Protein AF-A0A2A4KQY6-F1 (afdb_monomer_lite)

pLDDT: mean 82.66, std 15.86, range [47.62, 98.44]

Radius of gyration: 29.67 Å; chains: 1; bounding box: 61×64×60 Å

Sequence (89 aa):
MRAVLVEATVCDTCRRLGEPVVRYTITTSDGRKGSTDRCAEHGEPFEALLREPAPQSSAEKPKKAGRPRRRTQVTTVEEINRAKAEGGS

Secondary structure (DSSP, 8-state):
-----------TTT--TT--EEEEEEE-TTS-EEEEEEEHHHHHHHHHHHHS------------------PPP---HHHHHHHHHHS--

Structure (mmCIF, N/CA/C/O backbone):
data_AF-A0A2A4KQY6-F1
#
_entry.id   AF-A0A2A4KQY6-F1
#
loop_
_atom_site.group_PDB
_atom_site.id
_atom_site.type_symbol
_atom_site.label_atom_id
_atom_site.label_alt_id
_atom_site.label_comp_id
_atom_site.label_asym_id
_atom_site.label_entity_id
_atom_site.label_seq_id
_atom_site.pdbx_PDB_ins_code
_atom_site.Cartn_x
_atom_site.Cartn_y
_atom_site.Cartn_z
_atom_site.occupancy
_atom_site.B_iso_or_equiv
_atom_site.auth_seq_id
_atom_site.auth_comp_id
_atom_site.auth_asym_id
_atom_site.auth_atom_id
_atom_site.pdbx_PDB_model_num
ATOM 1 N N . MET A 1 1 ? -35.261 0.046 17.399 1.00 55.97 1 MET A N 1
ATOM 2 C CA . MET A 1 1 ? -33.812 -0.259 17.392 1.00 55.97 1 MET A CA 1
ATOM 3 C C . MET A 1 1 ? -33.123 0.816 16.564 1.00 55.97 1 MET A C 1
ATOM 5 O O . MET A 1 1 ? -33.561 1.042 15.444 1.00 55.97 1 MET A O 1
ATOM 9 N N . ARG A 1 2 ? -32.146 1.546 17.117 1.00 74.38 2 ARG A N 1
ATOM 10 C CA . ARG A 1 2 ? -31.349 2.517 16.345 1.00 74.38 2 ARG A CA 1
ATOM 11 C C . ARG A 1 2 ? -30.217 1.760 15.655 1.00 74.38 2 ARG A C 1
ATOM 13 O O . ARG A 1 2 ? -29.487 1.041 16.327 1.00 74.38 2 ARG A O 1
ATOM 20 N N . ALA A 1 3 ? -30.098 1.908 14.341 1.00 79.06 3 ALA A N 1
ATOM 21 C CA . ALA A 1 3 ? -28.946 1.403 13.608 1.00 79.06 3 ALA A CA 1
ATOM 22 C C . ALA A 1 3 ? -27.721 2.272 13.928 1.00 79.06 3 ALA A C 1
ATOM 24 O O . ALA A 1 3 ? -27.830 3.498 13.973 1.00 79.06 3 ALA A O 1
ATOM 25 N N . VAL A 1 4 ? -26.576 1.632 14.161 1.00 86.69 4 VAL A N 1
ATOM 26 C CA . VAL A 1 4 ? -25.278 2.296 14.319 1.00 86.69 4 VAL A CA 1
ATOM 27 C C . VAL A 1 4 ? -24.459 1.981 13.075 1.00 86.69 4 VAL A C 1
ATOM 29 O O . VAL A 1 4 ? -24.293 0.812 12.731 1.00 86.69 4 VAL A O 1
ATOM 32 N N . LEU A 1 5 ? -23.979 3.022 12.398 1.00 88.75 5 LEU A N 1
ATOM 33 C CA . LEU A 1 5 ? -23.033 2.892 11.296 1.00 88.75 5 LEU A CA 1
ATOM 34 C C . LEU A 1 5 ? -21.618 2.845 11.881 1.00 88.75 5 LEU A C 1
ATOM 36 O O . LEU A 1 5 ? -21.261 3.709 12.680 1.00 88.75 5 LEU A O 1
ATOM 40 N N . VAL A 1 6 ? -20.832 1.842 11.495 1.00 88.62 6 VAL A N 1
ATOM 41 C CA . VAL A 1 6 ? -19.421 1.722 11.879 1.00 88.62 6 VAL A CA 1
ATOM 42 C C . VAL A 1 6 ? -18.585 1.732 10.609 1.00 88.62 6 VAL A C 1
ATOM 44 O O . VAL A 1 6 ? -18.739 0.856 9.759 1.00 88.62 6 VAL A O 1
ATOM 47 N N . GLU A 1 7 ? -17.705 2.721 10.492 1.00 92.12 7 GLU A N 1
ATOM 48 C CA . GLU A 1 7 ? -16.723 2.830 9.414 1.00 92.12 7 GLU A CA 1
ATOM 49 C C . GLU A 1 7 ? -15.342 2.457 9.956 1.00 92.12 7 GLU A C 1
ATOM 51 O O . GLU A 1 7 ? -14.934 2.924 11.020 1.00 92.12 7 GLU A O 1
ATOM 56 N N . ALA A 1 8 ? -14.625 1.594 9.238 1.00 93.38 8 ALA A N 1
ATOM 57 C CA . ALA A 1 8 ? -13.280 1.169 9.601 1.00 93.38 8 ALA A CA 1
ATOM 58 C C . ALA A 1 8 ? -12.423 1.003 8.346 1.00 93.38 8 ALA A C 1
ATOM 60 O O . ALA A 1 8 ? -12.841 0.368 7.377 1.00 93.38 8 ALA A O 1
ATOM 61 N N . THR A 1 9 ? -11.206 1.539 8.391 1.00 96.50 9 THR A N 1
ATOM 62 C CA . THR A 1 9 ? -10.177 1.283 7.379 1.00 96.50 9 THR A CA 1
ATOM 63 C C . THR A 1 9 ? -9.388 0.048 7.793 1.00 96.50 9 THR A C 1
ATOM 65 O O . THR A 1 9 ? -8.963 -0.062 8.943 1.00 96.50 9 THR A O 1
ATOM 68 N N . VAL A 1 10 ? -9.195 -0.885 6.865 1.00 97.81 10 VAL A N 1
ATOM 69 C CA . VAL A 1 10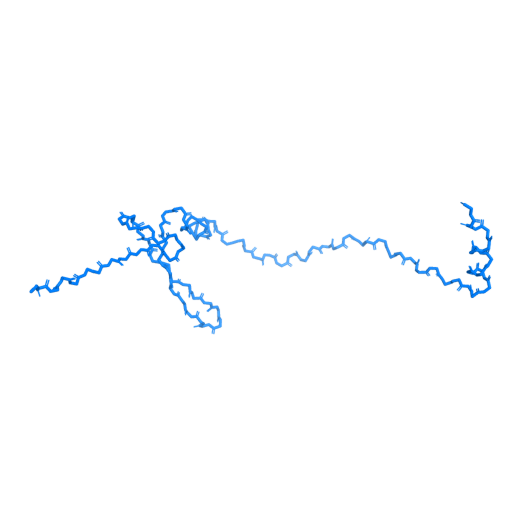 ? -8.492 -2.149 7.113 1.00 97.81 10 VAL A CA 1
ATOM 70 C C . VAL A 1 10 ? -7.487 -2.427 6.011 1.00 97.81 10 VAL A C 1
ATOM 72 O O . VAL A 1 10 ? -7.531 -1.825 4.944 1.00 97.81 10 VAL A O 1
ATOM 75 N N . CYS A 1 11 ? -6.578 -3.366 6.262 1.00 98.44 11 CYS A N 1
ATOM 76 C CA . CYS A 1 11 ? -5.662 -3.817 5.229 1.00 98.44 11 CYS A CA 1
ATOM 77 C C . CYS A 1 11 ? -6.440 -4.530 4.115 1.00 98.44 11 CYS A C 1
ATOM 79 O O . CYS A 1 11 ? -7.151 -5.501 4.385 1.00 98.44 11 CYS A O 1
ATOM 81 N N . ASP A 1 12 ? -6.224 -4.132 2.863 1.00 98.25 12 ASP A N 1
ATOM 82 C CA . ASP A 1 12 ? -6.885 -4.734 1.699 1.00 98.25 12 ASP A CA 1
ATOM 83 C C . ASP A 1 12 ? -6.533 -6.221 1.511 1.00 98.25 12 ASP A C 1
ATOM 85 O O . ASP A 1 12 ? -7.292 -6.958 0.880 1.00 98.25 12 ASP A O 1
ATOM 89 N N . THR A 1 13 ? -5.392 -6.678 2.056 1.00 97.81 13 THR A N 1
ATOM 90 C CA . THR A 1 13 ? -4.971 -8.090 1.994 1.00 97.81 13 THR A CA 1
ATOM 91 C C . THR A 1 13 ? -5.673 -8.935 3.050 1.00 97.81 13 THR A C 1
ATOM 93 O O . THR A 1 13 ? -6.399 -9.866 2.718 1.00 97.81 13 THR A O 1
ATOM 96 N N . CYS A 1 14 ? -5.425 -8.644 4.331 1.00 97.75 14 CYS A N 1
ATOM 97 C CA . CYS A 1 14 ? -5.799 -9.533 5.434 1.00 97.75 14 CYS A CA 1
ATOM 98 C C . CYS A 1 14 ? -7.055 -9.089 6.187 1.00 97.75 14 CYS A C 1
ATOM 100 O O . CYS A 1 14 ? -7.570 -9.860 6.991 1.00 97.75 14 CYS A O 1
ATOM 102 N N . ARG A 1 15 ? -7.545 -7.864 5.942 1.00 97.38 15 ARG A N 1
ATOM 103 C CA . ARG A 1 15 ? -8.802 -7.309 6.475 1.00 97.38 15 ARG A CA 1
ATOM 104 C C . ARG A 1 15 ? -8.955 -7.384 8.003 1.00 97.38 15 ARG A C 1
ATOM 106 O O . ARG A 1 15 ? -10.074 -7.364 8.510 1.00 97.38 15 ARG A O 1
ATOM 113 N N . ARG A 1 16 ? -7.844 -7.458 8.746 1.00 96.56 16 ARG A N 1
ATOM 114 C CA . ARG A 1 16 ? -7.845 -7.430 10.216 1.00 96.56 16 ARG A CA 1
ATOM 115 C C . ARG A 1 16 ? -8.322 -6.063 10.715 1.00 96.56 16 ARG A C 1
ATOM 117 O O . ARG A 1 16 ? -7.786 -5.037 10.303 1.00 96.56 16 ARG A O 1
ATOM 124 N N . LEU A 1 17 ? -9.324 -6.065 11.595 1.00 95.25 17 LEU A N 1
ATOM 125 C CA . LEU A 1 17 ? -9.831 -4.865 12.266 1.00 95.25 17 LEU A CA 1
ATOM 126 C C . LEU A 1 17 ? -8.893 -4.447 13.403 1.00 95.25 17 LEU A C 1
ATOM 128 O O . LEU A 1 17 ? -8.356 -5.297 14.107 1.00 95.25 17 LEU A O 1
ATOM 132 N N . GLY A 1 18 ? -8.742 -3.137 13.600 1.00 93.31 18 GLY A N 1
ATOM 133 C CA . GLY A 1 18 ? -7.950 -2.564 14.694 1.00 93.31 18 GLY A CA 1
ATOM 134 C C . GLY A 1 18 ? -6.442 -2.495 14.437 1.00 93.31 18 GLY A C 1
ATOM 135 O O . GLY A 1 18 ? -5.728 -1.889 15.228 1.00 93.31 18 GLY A O 1
ATOM 136 N N . GLU A 1 19 ? -5.960 -3.059 13.329 1.00 96.25 19 GLU A N 1
ATOM 137 C CA . GLU A 1 19 ? -4.564 -2.931 12.911 1.00 96.25 19 GLU A CA 1
ATOM 138 C C . GLU A 1 19 ? -4.337 -1.586 12.204 1.00 96.25 19 GLU A C 1
ATOM 140 O O . GLU A 1 19 ? -5.132 -1.220 11.329 1.00 96.25 19 GLU A O 1
ATOM 145 N N . PRO A 1 20 ? -3.256 -0.850 12.519 1.00 96.88 20 PRO A N 1
ATOM 146 C CA . PRO A 1 20 ? -2.915 0.362 11.791 1.00 96.88 20 PRO A CA 1
ATOM 147 C C . PRO A 1 20 ? -2.548 0.029 10.340 1.00 96.88 20 PRO A C 1
ATOM 149 O O . PRO A 1 20 ? -1.884 -0.972 10.052 1.00 96.88 20 PRO A O 1
ATOM 152 N N . VAL A 1 21 ? -2.960 0.902 9.422 1.00 98.38 21 VAL A N 1
ATOM 153 C CA . VAL A 1 21 ? -2.697 0.763 7.988 1.00 98.38 21 VAL A CA 1
ATOM 154 C C . VAL A 1 21 ? -2.067 2.019 7.405 1.00 98.38 21 VAL A C 1
ATOM 156 O O . VAL A 1 21 ? -2.345 3.134 7.844 1.00 98.38 21 VAL A O 1
ATOM 159 N N . VAL A 1 22 ? -1.240 1.823 6.382 1.00 97.88 22 VAL A N 1
ATOM 160 C CA . VAL A 1 22 ? -0.647 2.873 5.553 1.00 97.88 22 VAL A CA 1
ATOM 161 C C . VAL A 1 22 ? -1.264 2.798 4.161 1.00 97.88 22 VAL A C 1
ATOM 163 O O . VAL A 1 22 ? -1.398 1.711 3.592 1.00 97.88 22 VAL A O 1
ATOM 166 N N . ARG A 1 23 ? -1.637 3.957 3.608 1.00 98.06 23 ARG A N 1
ATOM 167 C CA . ARG A 1 23 ? -2.152 4.076 2.242 1.00 98.06 23 ARG A CA 1
ATOM 168 C C . ARG A 1 23 ? -1.014 4.270 1.251 1.00 98.06 23 ARG A C 1
ATOM 170 O O . ARG A 1 23 ? -0.341 5.298 1.271 1.00 98.06 23 ARG A O 1
ATOM 177 N N . TYR A 1 24 ? -0.877 3.341 0.318 1.00 96.69 24 TYR A N 1
ATOM 178 C CA . TYR A 1 24 ? 0.052 3.430 -0.802 1.00 96.69 24 TYR A CA 1
ATOM 179 C C . TYR A 1 24 ? -0.681 3.913 -2.045 1.00 96.69 24 TYR A C 1
ATOM 181 O O . TYR A 1 24 ? -1.751 3.406 -2.370 1.00 96.69 24 TYR A O 1
ATOM 189 N N . THR A 1 25 ? -0.094 4.874 -2.760 1.00 96.62 25 THR A N 1
ATOM 190 C CA . THR A 1 25 ? -0.567 5.304 -4.081 1.00 96.62 25 THR A CA 1
ATOM 191 C C . THR A 1 25 ? 0.472 4.918 -5.120 1.00 96.62 25 THR A C 1
ATOM 193 O O . THR A 1 25 ? 1.598 5.408 -5.088 1.00 96.62 25 THR A O 1
ATOM 196 N N . ILE A 1 26 ? 0.095 4.050 -6.053 1.00 94.56 26 ILE A N 1
ATOM 197 C CA . ILE A 1 26 ? 0.955 3.590 -7.138 1.00 94.56 26 ILE A CA 1
ATOM 198 C C . ILE A 1 26 ? 0.594 4.382 -8.389 1.00 94.56 26 ILE A C 1
ATOM 200 O O . ILE A 1 26 ? -0.555 4.356 -8.833 1.00 94.56 26 ILE A O 1
ATOM 204 N N . THR A 1 27 ? 1.579 5.075 -8.959 1.00 95.69 27 THR A N 1
ATOM 205 C CA . THR A 1 27 ? 1.464 5.719 -10.272 1.00 95.69 27 THR A CA 1
ATOM 206 C C . THR A 1 27 ? 2.421 5.039 -11.235 1.00 95.69 27 THR A C 1
ATOM 208 O O . THR A 1 27 ? 3.603 4.880 -10.946 1.00 95.69 27 THR A O 1
ATOM 211 N N . THR A 1 28 ? 1.895 4.622 -12.376 1.00 94.75 28 THR A N 1
ATOM 212 C CA . THR A 1 28 ? 2.662 3.994 -13.457 1.00 94.75 28 THR A CA 1
ATOM 213 C C . THR A 1 28 ? 3.101 5.037 -14.483 1.00 94.75 28 THR A C 1
ATOM 215 O O . THR A 1 28 ? 2.505 6.112 -14.584 1.00 94.75 28 THR A O 1
ATOM 218 N N . SER A 1 29 ? 4.140 4.733 -15.261 1.00 95.06 29 SER A N 1
ATOM 219 C CA . SER A 1 29 ? 4.669 5.640 -16.290 1.00 95.06 29 SER A CA 1
ATOM 220 C C . SER A 1 29 ? 3.667 5.944 -17.408 1.00 95.06 29 SER A C 1
ATOM 222 O O . SER A 1 29 ? 3.734 7.007 -18.015 1.00 95.06 29 SER A O 1
ATOM 224 N N . ASP A 1 30 ? 2.724 5.037 -17.667 1.00 95.31 30 ASP A N 1
ATOM 225 C CA . ASP A 1 30 ? 1.599 5.221 -18.591 1.00 95.31 30 ASP A CA 1
ATOM 226 C C . ASP A 1 30 ? 0.401 5.949 -17.946 1.00 95.31 30 ASP A C 1
ATOM 228 O O . ASP A 1 30 ? -0.673 6.037 -18.535 1.00 95.31 30 ASP A O 1
ATOM 232 N N . GLY A 1 31 ? 0.572 6.495 -16.738 1.00 95.31 31 GLY A N 1
ATOM 233 C CA . GLY A 1 31 ? -0.390 7.385 -16.089 1.00 95.31 31 GLY A CA 1
ATOM 234 C C . GLY A 1 31 ? -1.509 6.688 -15.317 1.00 95.31 31 GLY A C 1
ATOM 235 O O . GLY A 1 31 ? -2.318 7.374 -14.685 1.00 95.31 31 GLY A O 1
ATOM 236 N N . ARG A 1 32 ? -1.564 5.349 -15.292 1.00 96.69 32 ARG A N 1
ATOM 237 C CA . ARG A 1 32 ? -2.523 4.636 -14.432 1.00 96.69 32 ARG A CA 1
ATOM 238 C C . ARG A 1 32 ? -2.171 4.855 -12.966 1.00 96.69 32 ARG A C 1
ATOM 240 O O . ARG A 1 32 ? -0.997 4.794 -12.586 1.00 96.69 32 ARG A O 1
ATOM 247 N N . LYS A 1 33 ? -3.208 5.071 -12.157 1.00 97.62 33 LYS A N 1
ATOM 248 C CA . LYS A 1 33 ? -3.123 5.280 -10.711 1.00 97.62 33 LYS A CA 1
ATOM 249 C C . LYS A 1 33 ? -3.986 4.263 -9.977 1.00 97.62 33 LYS A C 1
ATOM 251 O O . LY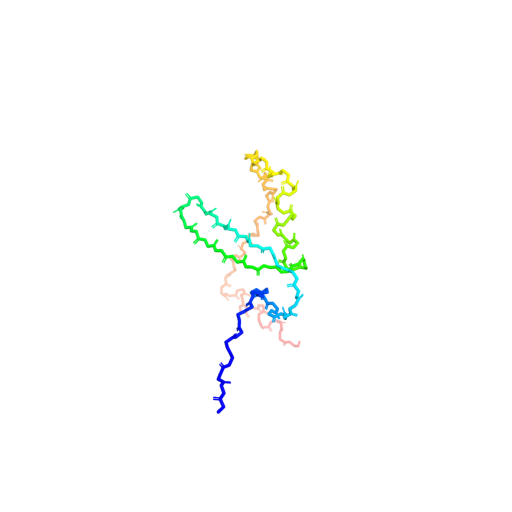S A 1 33 ? -5.088 3.957 -10.424 1.00 97.62 33 LYS A O 1
ATOM 256 N N . GLY A 1 34 ? -3.496 3.777 -8.846 1.00 96.75 34 GLY A N 1
ATOM 257 C CA . GLY A 1 34 ? -4.251 2.945 -7.914 1.00 96.75 34 GLY A CA 1
ATOM 258 C C . GLY A 1 34 ? -3.813 3.220 -6.483 1.00 96.75 34 GLY A C 1
ATOM 259 O O . GLY A 1 34 ? -2.689 3.667 -6.256 1.00 96.75 34 GLY A O 1
ATOM 260 N N . SER A 1 35 ? -4.693 2.964 -5.522 1.00 97.69 35 SER A N 1
ATOM 261 C CA . SER A 1 35 ? -4.383 3.064 -4.098 1.00 97.69 35 SER A CA 1
ATOM 262 C C . SER A 1 35 ? -4.679 1.756 -3.384 1.00 97.69 35 SER A C 1
ATOM 264 O O . SER A 1 35 ? -5.577 1.024 -3.797 1.00 97.69 35 SER A O 1
ATOM 266 N N . THR A 1 36 ? -3.944 1.473 -2.315 1.00 98.12 36 THR A N 1
ATOM 267 C CA . THR A 1 36 ? -4.204 0.322 -1.450 1.00 98.12 36 THR A CA 1
ATOM 268 C C . THR A 1 36 ? -3.779 0.604 -0.014 1.00 98.12 36 THR A C 1
ATOM 270 O O . THR A 1 36 ? -2.750 1.243 0.208 1.00 98.12 36 THR A O 1
ATOM 273 N N . ASP A 1 37 ? -4.560 0.123 0.948 1.00 98.44 37 ASP A N 1
ATOM 274 C CA . ASP A 1 37 ? -4.290 0.250 2.378 1.00 98.44 37 ASP A CA 1
ATOM 275 C C . ASP A 1 37 ? -3.648 -1.054 2.892 1.00 98.44 37 ASP A C 1
ATOM 277 O O . ASP A 1 37 ? -4.190 -2.153 2.717 1.00 98.44 37 ASP A O 1
ATOM 281 N N . ARG A 1 38 ? -2.463 -0.979 3.513 1.00 98.38 38 ARG A N 1
ATOM 282 C CA . ARG A 1 38 ? -1.723 -2.160 4.004 1.00 98.38 38 ARG A CA 1
ATOM 283 C C . ARG A 1 38 ? -1.315 -2.007 5.465 1.00 98.38 38 ARG A C 1
ATOM 285 O O . ARG A 1 38 ? -0.880 -0.938 5.874 1.00 98.38 38 ARG A O 1
ATOM 292 N N . CYS A 1 39 ? -1.431 -3.082 6.247 1.00 98.38 39 CYS A N 1
ATOM 293 C CA . CYS A 1 39 ? -0.808 -3.142 7.574 1.00 98.38 39 CYS A CA 1
ATOM 294 C C . CYS A 1 39 ? 0.716 -3.289 7.446 1.00 98.38 39 CYS A C 1
ATOM 296 O O . CYS A 1 39 ? 1.205 -3.608 6.363 1.00 9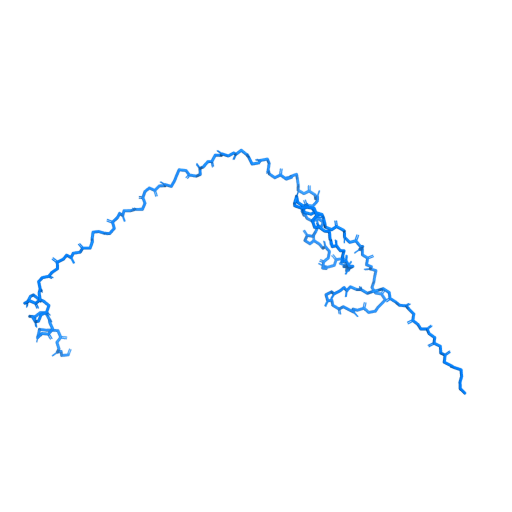8.38 39 CYS A O 1
ATOM 298 N N . ALA A 1 40 ? 1.454 -3.120 8.547 1.00 97.75 40 ALA A N 1
ATOM 299 C CA . ALA A 1 40 ? 2.922 -3.161 8.560 1.00 97.75 40 ALA A CA 1
ATOM 300 C C . ALA A 1 40 ? 3.514 -4.388 7.837 1.00 97.75 40 ALA A C 1
ATOM 302 O O . ALA A 1 40 ? 4.427 -4.250 7.033 1.00 97.75 40 ALA A O 1
ATOM 303 N N . GLU A 1 41 ? 2.944 -5.572 8.066 1.00 97.94 41 GLU A N 1
ATOM 304 C CA . GLU A 1 41 ? 3.386 -6.828 7.448 1.00 97.94 41 GLU A CA 1
ATOM 305 C C . GLU A 1 41 ? 3.201 -6.839 5.921 1.00 97.94 41 GLU A C 1
ATOM 307 O O . GLU A 1 41 ? 4.116 -7.177 5.182 1.00 97.94 41 GLU A O 1
ATOM 312 N N . HIS A 1 42 ? 2.030 -6.426 5.425 1.00 98.19 42 HIS A N 1
ATOM 313 C CA . HIS A 1 42 ? 1.738 -6.432 3.984 1.00 98.19 42 HIS A CA 1
ATOM 314 C C . HIS A 1 42 ? 2.244 -5.181 3.252 1.00 98.19 42 HIS A C 1
ATOM 316 O O . HIS A 1 42 ? 2.247 -5.154 2.021 1.00 98.19 42 HIS A O 1
ATOM 322 N N . GLY A 1 43 ? 2.604 -4.132 3.993 1.00 97.44 43 GLY A N 1
ATOM 323 C CA . GLY A 1 43 ? 3.227 -2.913 3.481 1.00 97.44 43 GLY A CA 1
ATOM 324 C C . GLY A 1 43 ? 4.740 -3.045 3.323 1.00 97.44 43 GLY A C 1
ATOM 325 O O . GLY A 1 43 ? 5.326 -2.315 2.530 1.00 97.44 43 GLY A O 1
ATOM 326 N N . GLU A 1 44 ? 5.365 -4.006 4.010 1.00 97.00 44 GLU A N 1
ATOM 327 C CA . GLU A 1 44 ? 6.818 -4.205 4.011 1.00 97.00 44 GLU A CA 1
ATOM 328 C C . GLU A 1 44 ? 7.433 -4.260 2.600 1.00 97.00 44 GLU A C 1
ATOM 330 O O . GLU A 1 44 ? 8.374 -3.501 2.363 1.00 97.00 44 GLU A O 1
ATOM 335 N N . PRO A 1 45 ? 6.862 -4.981 1.611 1.00 94.81 45 PRO A N 1
ATOM 336 C CA . PRO A 1 45 ? 7.434 -5.006 0.266 1.00 94.81 45 PRO A CA 1
ATOM 337 C C . PRO A 1 45 ? 7.441 -3.635 -0.425 1.00 94.81 45 PRO A C 1
ATOM 339 O O . PRO A 1 45 ? 8.333 -3.347 -1.220 1.00 94.81 45 PRO A O 1
ATOM 342 N N . PHE A 1 46 ? 6.457 -2.774 -0.139 1.00 94.25 46 PHE A N 1
ATOM 343 C CA . PHE A 1 46 ? 6.438 -1.406 -0.663 1.00 94.25 46 PHE A CA 1
ATOM 344 C C . PHE A 1 46 ? 7.516 -0.551 0.006 1.00 94.25 46 PHE A C 1
ATOM 346 O O . PHE A 1 46 ? 8.224 0.185 -0.677 1.00 94.25 46 PHE A O 1
ATOM 353 N N . GLU A 1 47 ? 7.676 -0.672 1.324 1.00 95.06 47 GLU A N 1
ATOM 354 C CA . GLU A 1 47 ? 8.710 0.046 2.077 1.00 95.06 47 GLU A CA 1
ATOM 355 C C . GLU A 1 47 ? 10.124 -0.381 1.672 1.00 95.06 47 GLU A C 1
ATOM 357 O O . GLU A 1 47 ? 11.014 0.464 1.575 1.00 95.06 47 GLU A O 1
ATOM 362 N N . ALA A 1 48 ? 10.337 -1.669 1.394 1.00 93.56 48 ALA A N 1
ATOM 363 C CA . ALA A 1 48 ? 11.608 -2.178 0.892 1.00 93.56 48 ALA A CA 1
ATOM 364 C C . ALA A 1 48 ? 11.989 -1.507 -0.440 1.00 93.56 48 ALA A C 1
ATOM 366 O O . ALA A 1 48 ? 13.088 -0.965 -0.561 1.00 93.56 48 ALA A O 1
ATOM 367 N N . LEU A 1 49 ? 11.046 -1.427 -1.390 1.00 89.56 49 LEU A N 1
ATOM 368 C CA . LEU A 1 49 ? 11.247 -0.754 -2.682 1.00 89.56 49 LEU A CA 1
ATOM 369 C C . LEU A 1 49 ? 11.537 0.750 -2.559 1.00 89.56 49 LEU A C 1
ATOM 371 O O . LEU A 1 49 ? 12.166 1.319 -3.446 1.00 89.56 49 LEU A O 1
ATOM 375 N N . LEU A 1 50 ? 11.056 1.406 -1.497 1.00 86.50 50 LEU A N 1
ATOM 376 C CA . LEU A 1 50 ? 11.298 2.831 -1.245 1.00 86.50 50 LEU A CA 1
ATOM 377 C C . LEU A 1 50 ? 12.640 3.094 -0.545 1.00 86.50 50 LEU A C 1
ATOM 379 O O . LEU A 1 50 ? 13.197 4.183 -0.691 1.00 86.50 50 LEU A O 1
ATOM 383 N N . ARG A 1 51 ? 13.151 2.128 0.229 1.00 85.69 51 ARG A N 1
ATOM 384 C CA . ARG A 1 51 ? 14.447 2.232 0.923 1.00 85.69 51 ARG A CA 1
ATOM 385 C C . ARG A 1 51 ? 15.620 1.921 0.012 1.00 85.69 51 ARG A C 1
ATOM 387 O O . ARG A 1 51 ? 16.679 2.530 0.162 1.00 85.69 51 ARG A O 1
ATOM 394 N N . GLU A 1 52 ? 15.457 0.965 -0.895 1.00 75.12 52 GLU A N 1
ATOM 395 C CA . GLU A 1 52 ? 16.502 0.640 -1.852 1.00 75.12 52 GLU A CA 1
ATOM 396 C C . GLU A 1 52 ? 16.556 1.732 -2.930 1.00 75.12 52 GLU A C 1
ATOM 398 O O . GLU A 1 52 ? 15.548 1.991 -3.594 1.00 75.12 52 GLU A O 1
ATOM 403 N N . PRO A 1 53 ? 17.706 2.404 -3.140 1.00 60.56 53 PRO A N 1
ATOM 404 C CA . PRO A 1 53 ? 17.846 3.270 -4.297 1.00 60.56 53 PRO A CA 1
ATOM 405 C C . PRO A 1 53 ? 17.606 2.405 -5.531 1.00 60.56 53 PRO A C 1
ATOM 407 O O . PRO A 1 53 ? 18.276 1.384 -5.703 1.00 60.56 53 PRO A O 1
ATOM 410 N N . ALA A 1 54 ? 16.635 2.799 -6.361 1.00 60.28 54 ALA A N 1
ATOM 411 C CA . ALA A 1 54 ? 16.327 2.093 -7.596 1.00 60.28 54 ALA A CA 1
ATOM 412 C C . ALA A 1 54 ? 17.648 1.775 -8.310 1.00 60.28 54 ALA A C 1
ATOM 414 O O . ALA A 1 54 ? 18.436 2.709 -8.520 1.00 60.28 54 ALA A O 1
ATOM 415 N N . PRO A 1 55 ? 17.937 0.501 -8.647 1.00 60.00 55 PRO A N 1
ATOM 416 C CA . PRO A 1 55 ? 19.145 0.186 -9.380 1.00 60.00 55 PRO A CA 1
ATOM 417 C C . PRO A 1 55 ? 19.078 1.004 -10.661 1.00 60.00 55 PRO A C 1
ATOM 419 O O . PRO A 1 55 ? 18.193 0.795 -11.494 1.00 60.00 55 PRO A O 1
ATOM 422 N N . GLN A 1 56 ? 19.964 1.996 -10.784 1.00 57.12 56 GLN A N 1
ATOM 423 C CA . GLN A 1 56 ? 20.115 2.714 -12.033 1.00 57.12 56 GLN A CA 1
ATOM 424 C C . GLN A 1 56 ? 20.399 1.635 -13.060 1.00 57.12 56 GLN A C 1
ATOM 426 O O . GLN A 1 56 ? 21.395 0.922 -12.950 1.00 57.12 56 GLN A O 1
ATOM 431 N N . SER A 1 57 ? 19.476 1.447 -13.999 1.00 51.66 57 SER A N 1
ATOM 432 C CA . SER A 1 57 ? 19.664 0.504 -15.080 1.00 51.66 57 SER A CA 1
ATOM 433 C C . SER A 1 57 ? 20.799 1.042 -15.947 1.00 51.66 57 SER A C 1
ATOM 435 O O . SER A 1 57 ? 20.564 1.696 -16.965 1.00 51.66 57 SER A O 1
ATOM 437 N N . SER A 1 58 ? 22.047 0.789 -15.555 1.00 48.53 58 SER A N 1
ATOM 438 C CA . SER A 1 58 ? 23.109 0.671 -16.528 1.00 48.53 58 SER A CA 1
ATOM 439 C C . SER A 1 58 ? 22.669 -0.489 -17.407 1.00 48.53 58 SER A C 1
ATOM 441 O O . SER A 1 58 ? 22.541 -1.637 -16.984 1.00 48.53 58 SER A O 1
ATOM 443 N N . ALA A 1 59 ? 22.290 -0.151 -18.632 1.00 54.25 59 ALA A N 1
ATOM 444 C CA . ALA A 1 59 ? 21.943 -1.102 -19.664 1.00 54.25 59 ALA A CA 1
ATOM 445 C C . ALA A 1 59 ? 23.198 -1.881 -20.087 1.00 54.25 59 ALA A C 1
ATOM 447 O O . ALA A 1 59 ? 23.609 -1.840 -21.244 1.00 54.25 59 ALA A O 1
ATOM 448 N N . GLU A 1 60 ? 23.826 -2.607 -19.169 1.00 56.25 60 GLU A N 1
ATOM 449 C CA . GLU A 1 60 ? 24.795 -3.624 -19.517 1.00 56.25 60 GLU A CA 1
ATOM 450 C C . GLU A 1 60 ? 24.015 -4.900 -19.792 1.00 56.25 60 GLU A C 1
ATOM 452 O O . GLU A 1 60 ? 23.648 -5.674 -18.909 1.00 56.25 60 GLU A O 1
ATOM 457 N N . LYS A 1 61 ? 23.689 -5.078 -21.077 1.00 58.69 61 LYS A N 1
ATOM 458 C CA . LYS A 1 61 ? 23.164 -6.336 -21.602 1.00 58.69 61 LYS A CA 1
ATOM 459 C C . LYS A 1 61 ? 24.033 -7.468 -21.040 1.00 58.69 61 LYS A C 1
ATOM 461 O O . LYS A 1 61 ? 25.234 -7.467 -21.325 1.00 58.69 61 LYS A O 1
ATOM 466 N N . PRO A 1 62 ? 23.474 -8.455 -20.318 1.00 54.91 62 PRO A N 1
ATOM 467 C CA . PRO A 1 62 ? 24.254 -9.618 -19.940 1.00 54.91 62 PRO A CA 1
ATOM 468 C C . PRO A 1 62 ? 24.752 -10.256 -21.235 1.00 54.91 62 PRO A C 1
ATOM 470 O O . PRO A 1 62 ? 23.954 -10.660 -22.091 1.00 54.91 62 PRO A O 1
ATOM 473 N N . LYS A 1 63 ? 26.078 -10.303 -21.417 1.00 60.88 63 LYS A N 1
ATOM 474 C CA . LYS A 1 63 ? 26.699 -11.094 -22.478 1.00 60.88 63 LYS A CA 1
ATOM 475 C C . LYS A 1 63 ? 26.291 -12.535 -22.205 1.00 60.88 63 LYS A C 1
ATOM 477 O O . LYS A 1 63 ? 26.871 -13.196 -21.350 1.00 60.88 63 LYS A O 1
ATOM 482 N N . LYS A 1 64 ? 25.235 -13.001 -22.879 1.00 59.12 64 LYS A N 1
ATOM 483 C CA . LYS A 1 64 ? 24.811 -14.399 -22.839 1.00 59.12 64 LYS A CA 1
ATOM 484 C C . LYS A 1 64 ? 26.020 -15.228 -23.257 1.00 59.12 64 LY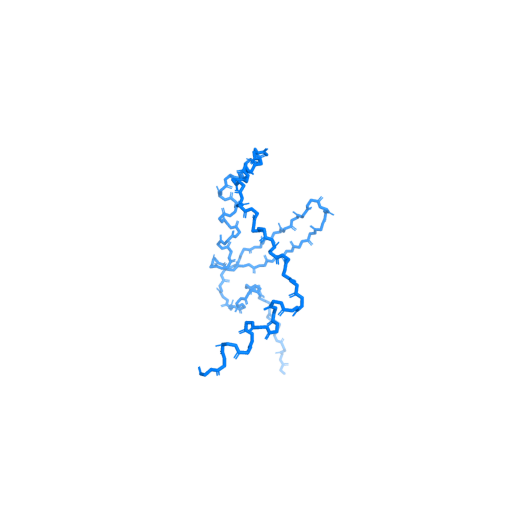S A C 1
ATOM 486 O O . LYS A 1 64 ? 26.367 -15.243 -24.437 1.00 59.12 64 LYS A O 1
ATOM 491 N N . ALA A 1 65 ? 26.662 -15.889 -22.296 1.00 64.38 65 ALA A N 1
ATOM 492 C CA . ALA A 1 65 ? 27.588 -16.969 -22.585 1.00 64.38 65 ALA A CA 1
ATOM 493 C C . ALA A 1 65 ? 26.829 -17.951 -23.485 1.00 64.38 65 ALA A C 1
ATOM 495 O O . ALA A 1 65 ? 25.746 -18.424 -23.129 1.00 64.38 65 ALA A O 1
ATOM 496 N N . GLY A 1 66 ? 27.320 -18.132 -24.711 1.00 55.62 66 GLY A N 1
ATOM 497 C CA . GLY A 1 66 ? 26.628 -18.894 -25.739 1.00 55.62 66 GLY A CA 1
ATOM 498 C C . GLY A 1 66 ? 26.345 -20.304 -25.241 1.00 55.62 66 GLY A C 1
ATOM 499 O O . GLY A 1 66 ? 27.260 -21.106 -25.086 1.00 55.62 66 GLY A O 1
ATOM 500 N N . ARG A 1 67 ? 25.071 -20.620 -24.991 1.00 65.44 67 ARG A N 1
ATOM 501 C CA . ARG A 1 67 ? 24.650 -21.999 -24.744 1.00 65.44 67 ARG A CA 1
ATOM 502 C C . ARG A 1 67 ? 24.986 -22.803 -26.007 1.00 65.44 67 ARG A C 1
ATOM 504 O O . ARG A 1 67 ? 24.567 -22.378 -27.090 1.00 65.44 67 ARG A O 1
ATOM 511 N N . PRO A 1 68 ? 25.720 -23.926 -25.914 1.00 68.31 68 PRO A N 1
ATOM 512 C CA . PRO A 1 68 ? 26.055 -24.717 -27.089 1.00 68.31 68 PRO A CA 1
ATOM 513 C C . PRO A 1 68 ? 24.762 -25.119 -27.799 1.00 68.31 68 PRO A C 1
ATOM 515 O O . PRO A 1 68 ? 23.850 -25.690 -27.194 1.00 68.31 68 PRO A O 1
ATOM 518 N N . ARG A 1 69 ? 24.657 -24.769 -29.086 1.00 68.44 69 ARG A N 1
ATOM 519 C CA . ARG A 1 69 ? 23.542 -25.199 -29.930 1.00 68.44 69 ARG A CA 1
ATOM 520 C C . ARG A 1 69 ? 23.589 -26.721 -30.005 1.00 68.44 69 ARG A C 1
ATOM 522 O O . ARG A 1 69 ? 24.502 -27.279 -30.608 1.00 68.44 69 ARG A O 1
ATOM 529 N N . ARG A 1 70 ? 22.604 -27.395 -29.404 1.00 68.38 70 ARG A N 1
ATOM 530 C CA . ARG A 1 70 ? 22.356 -28.814 -29.676 1.00 68.38 70 ARG A CA 1
ATOM 531 C C . ARG A 1 70 ? 22.076 -28.932 -31.173 1.00 68.38 70 ARG A C 1
ATOM 533 O O . ARG A 1 70 ? 21.083 -28.391 -31.651 1.00 68.38 70 ARG A O 1
ATOM 540 N N . ARG A 1 71 ? 22.976 -29.583 -31.913 1.00 73.19 71 ARG A N 1
ATOM 541 C CA . ARG A 1 71 ? 22.708 -29.993 -33.293 1.00 73.19 71 ARG A CA 1
ATOM 542 C C . ARG A 1 71 ? 21.575 -31.012 -33.255 1.00 73.19 71 ARG A C 1
ATOM 544 O O . ARG A 1 71 ? 21.705 -32.042 -32.599 1.00 73.19 71 ARG A O 1
AT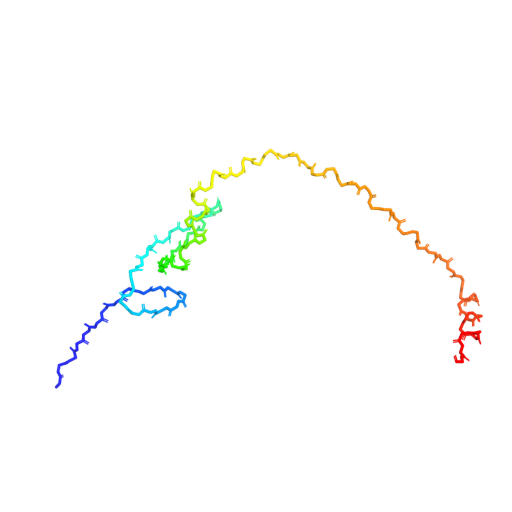OM 551 N N . THR A 1 72 ? 20.481 -30.718 -33.943 1.00 72.94 72 THR A N 1
ATOM 552 C CA . THR A 1 72 ? 19.461 -31.716 -34.260 1.00 72.94 72 THR A CA 1
ATOM 553 C C . THR A 1 72 ? 20.111 -32.730 -35.193 1.00 72.94 72 THR A C 1
ATOM 555 O O . THR A 1 72 ? 20.566 -32.358 -36.274 1.00 72.94 72 THR A O 1
ATOM 558 N N . GLN A 1 73 ? 20.235 -33.982 -34.758 1.00 76.50 73 GLN A N 1
ATOM 559 C CA . GLN A 1 73 ? 20.636 -35.054 -35.661 1.00 76.50 73 GLN A CA 1
ATOM 560 C C . GLN A 1 73 ? 19.430 -35.382 -36.539 1.00 76.50 73 GLN A C 1
ATOM 562 O O . GLN A 1 73 ? 18.357 -35.692 -36.027 1.00 76.50 73 GLN A O 1
ATOM 567 N N . VAL A 1 74 ? 19.598 -35.237 -37.851 1.00 79.94 74 VAL A N 1
ATOM 568 C CA . VAL A 1 74 ? 18.621 -35.695 -38.836 1.00 79.94 74 VAL A CA 1
ATOM 569 C C . VAL A 1 74 ? 18.988 -37.137 -39.147 1.00 79.94 74 VAL A C 1
ATOM 571 O O . VAL A 1 74 ? 20.037 -37.380 -39.735 1.00 79.94 74 VAL A O 1
ATOM 574 N N . THR A 1 75 ? 18.156 -38.072 -38.706 1.00 80.56 75 THR A N 1
ATOM 575 C CA . THR A 1 75 ? 18.261 -39.488 -39.061 1.00 80.56 75 THR A CA 1
ATOM 576 C C . THR A 1 75 ? 17.209 -39.840 -40.099 1.00 80.56 75 THR A C 1
ATOM 578 O O . THR A 1 75 ? 16.151 -39.207 -40.196 1.00 80.56 75 THR A O 1
ATOM 581 N N . THR A 1 76 ? 17.519 -40.842 -40.910 1.00 86.75 76 THR A N 1
ATOM 582 C CA . THR A 1 76 ? 16.602 -41.354 -41.927 1.00 86.75 76 THR A CA 1
ATOM 583 C C . THR A 1 76 ? 15.516 -42.222 -41.292 1.00 86.75 76 THR A C 1
ATOM 585 O O . THR A 1 76 ? 15.679 -42.788 -40.209 1.00 86.75 76 THR A O 1
ATOM 588 N N . VAL A 1 77 ? 14.381 -42.354 -41.980 1.00 82.19 77 VAL A N 1
ATOM 589 C CA . VAL A 1 77 ? 13.268 -43.203 -41.526 1.00 82.19 77 VAL A CA 1
ATOM 590 C C . VAL A 1 77 ? 13.704 -44.671 -41.384 1.00 82.19 77 VAL A C 1
ATOM 592 O O . VAL A 1 77 ? 13.258 -45.358 -40.467 1.00 82.19 77 VAL A O 1
ATOM 595 N N . GLU A 1 78 ? 14.621 -45.143 -42.231 1.00 84.31 78 GLU A N 1
ATOM 596 C CA . GLU A 1 78 ? 15.170 -46.504 -42.157 1.00 84.31 78 GLU A CA 1
ATOM 597 C C . GLU A 1 78 ? 16.008 -46.739 -40.891 1.00 84.31 78 GLU A C 1
ATOM 599 O O . GLU A 1 78 ? 15.859 -47.775 -40.240 1.00 84.31 78 GLU A O 1
ATOM 604 N N . GLU A 1 79 ? 16.832 -45.768 -40.486 1.00 79.38 79 GLU A N 1
ATOM 605 C CA . GLU A 1 79 ? 17.627 -45.849 -39.251 1.00 79.38 79 GLU A CA 1
ATOM 606 C C . GLU A 1 79 ? 16.740 -45.890 -37.998 1.00 79.38 79 GLU A C 1
ATOM 608 O O . GLU A 1 79 ? 17.014 -46.645 -37.062 1.00 79.38 79 GLU A O 1
ATOM 613 N N . ILE A 1 80 ? 15.636 -45.136 -37.993 1.00 82.44 80 ILE A N 1
ATOM 614 C CA . ILE A 1 80 ? 14.665 -45.129 -36.887 1.00 82.44 80 ILE A CA 1
ATOM 615 C C . ILE A 1 80 ? 13.979 -46.494 -36.752 1.00 82.44 80 ILE A C 1
ATOM 617 O O . ILE A 1 80 ? 13.776 -46.976 -35.635 1.00 82.44 80 ILE A O 1
ATOM 621 N N . ASN A 1 81 ? 13.629 -47.127 -37.873 1.00 82.38 81 ASN A N 1
ATOM 622 C CA . ASN A 1 81 ? 12.976 -48.436 -37.861 1.00 82.38 81 ASN A CA 1
ATOM 623 C C . ASN A 1 81 ? 13.916 -49.546 -37.374 1.00 82.38 81 ASN A C 1
ATOM 625 O O . ASN A 1 81 ? 13.474 -50.426 -36.637 1.00 82.38 81 ASN A O 1
ATOM 629 N N . ARG A 1 82 ? 15.213 -49.475 -37.705 1.00 80.81 82 ARG A N 1
ATOM 630 C CA . ARG A 1 82 ? 16.216 -50.431 -37.208 1.00 80.81 82 ARG A CA 1
ATOM 631 C C . ARG A 1 82 ? 16.412 -50.323 -35.696 1.00 80.81 82 ARG A C 1
ATOM 633 O O . ARG A 1 82 ? 16.303 -51.323 -34.998 1.00 80.81 82 ARG A O 1
ATOM 640 N N . ALA A 1 83 ? 16.590 -49.107 -35.177 1.00 76.94 83 ALA A N 1
ATOM 641 C CA . ALA A 1 83 ? 16.776 -48.886 -33.740 1.00 76.94 83 ALA A CA 1
ATOM 642 C C . ALA A 1 83 ? 15.564 -49.342 -32.904 1.00 76.94 83 ALA A C 1
ATOM 644 O O . ALA A 1 83 ? 15.718 -49.848 -31.794 1.00 76.94 83 ALA A O 1
ATOM 645 N N . LYS A 1 84 ? 14.345 -49.198 -33.441 1.00 76.56 84 LYS A N 1
ATOM 646 C CA . LYS A 1 84 ? 13.123 -49.688 -32.784 1.00 76.56 84 LYS A CA 1
ATOM 647 C C . LYS A 1 84 ? 13.007 -51.213 -32.775 1.00 76.56 84 LYS A C 1
ATOM 649 O O . LYS A 1 84 ? 12.414 -51.745 -31.844 1.00 76.56 84 LYS A O 1
ATOM 654 N N . ALA A 1 85 ? 13.553 -51.899 -33.779 1.00 72.56 85 ALA A N 1
ATOM 655 C CA . ALA A 1 85 ? 13.580 -53.360 -33.819 1.00 72.56 85 ALA A CA 1
ATOM 656 C C . ALA A 1 85 ? 14.588 -53.950 -32.814 1.00 72.56 85 ALA A C 1
ATOM 658 O O . ALA A 1 85 ? 14.364 -55.040 -32.299 1.00 72.56 85 ALA A O 1
ATOM 659 N N . GLU A 1 86 ? 15.666 -53.222 -32.510 1.00 67.50 86 GLU A N 1
ATOM 660 C CA . GLU A 1 86 ? 16.739 -53.676 -31.612 1.00 67.50 86 GLU A CA 1
ATOM 661 C C . GLU A 1 86 ? 16.519 -53.288 -30.135 1.00 67.50 86 GLU A C 1
ATOM 663 O O . GLU A 1 86 ? 17.069 -53.930 -29.246 1.00 67.50 86 GLU A O 1
ATOM 668 N N . GLY A 1 87 ? 15.708 -52.261 -29.847 1.00 59.56 87 GLY A N 1
ATOM 669 C CA . GLY A 1 87 ? 15.457 -51.753 -28.487 1.00 59.56 87 GLY A CA 1
ATOM 670 C C . GLY A 1 87 ? 14.222 -52.317 -27.770 1.00 59.56 87 GLY A C 1
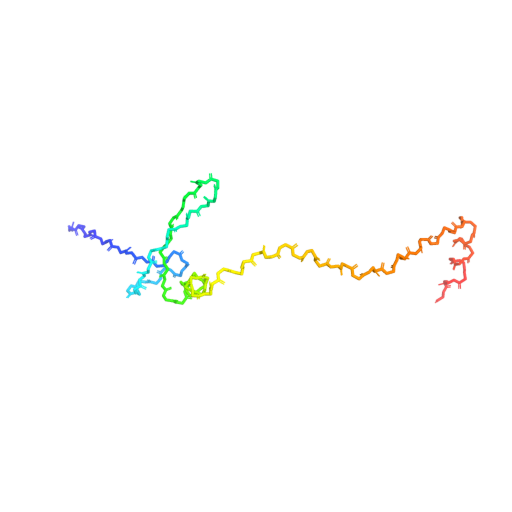ATOM 671 O O . GLY A 1 87 ? 13.801 -51.746 -26.766 1.00 59.56 87 GLY A O 1
ATOM 672 N N . GLY A 1 88 ? 13.603 -53.374 -28.299 1.00 57.66 88 GLY A N 1
ATOM 673 C CA . GLY A 1 88 ? 12.417 -54.011 -27.721 1.00 57.66 88 GLY A CA 1
ATOM 674 C C . GLY A 1 88 ? 12.741 -55.311 -26.986 1.00 57.66 88 GLY A C 1
ATOM 675 O O . GLY A 1 88 ? 12.563 -56.391 -27.548 1.00 57.66 88 GLY A O 1
ATOM 676 N N . SER A 1 89 ? 13.197 -55.217 -25.737 1.00 47.62 89 SER A N 1
ATOM 677 C CA . SER A 1 89 ? 13.134 -56.281 -24.718 1.00 47.62 89 SER A CA 1
ATOM 678 C C . SER A 1 89 ? 13.101 -55.657 -23.331 1.00 47.62 89 SER A C 1
ATOM 680 O O . SER A 1 89 ? 13.944 -54.768 -23.078 1.00 47.62 89 SER A O 1
#

Foldseek 3Di:
DDDDDDDFDAFPPPRDGPADWDKDWDADPVGDIDIGIHGPVRCVVVVVVVPDDDPPPPVPPPPPPDDPPDDDDDDDPVVVVVVVVVPDD